Protein 2E2C (pdb70)

Organism: Spisula solidissima (NCBI:txid6584)

Sequence (156 aa):
MTTSKERHSVSKRLQQELRTLLMSGDPGITAFPDGDNLFKWVATLDGPKDTVYESLKYKLTLEFPSDYPYKPPVVKFTTPCWHPNVDQSGNICLDILKENWTASYDVRTILLSLQSLLGEPNNASPLNAQAADMWSNQTEYKKVLHEKYKTAQSDK

Radius of gyration: 17.02 Å; Cα contacts (8 Å, |Δi|>4): 237; chains: 1; bounding box: 40×56×37 Å

Nearest PDB structures (foldseek):
  2e2c-assembly1_A-2  TM=1.006E+00  e=3.724E-33  Spisula solidissima
  5l9u-assembly1_U  TM=9.955E-01  e=6.139E-23  Homo sapiens
  1i7k-assembly2_B  TM=9.944E-01  e=1.606E-22  Homo sapiens
  5a31-assembly1_Q  TM=9.955E-01  e=2.075E-22  Homo sapiens
  6cyr-assembly1_A  TM=8.979E-01  e=9.251E-18  Homo sapiens

InterPro domains:
  IPR000608 Ubiquitin-conjugating (UBC), catalytic core domain [PF00179] (34-168)
  IPR000608 Ubiquitin-conjugating (UBC), catalytic core domain [PS50127] (30-175)
  IPR016135 Ubiquitin-conjugating enzyme/RWD-like [G3DSA:3.10.110.10] (22-177)
  IPR016135 Ubiquitin-conjugating enzyme/RWD-like [SSF54495] (22-168)
  IPR023313 Ubiquitin-conjugating enzyme, active site [PS00183] (103-118)
  IPR050113 Ubiquitin-conjugating enzyme E2-like [PTHR24067] (32-165)

Structure (mmCIF, N/CA/C/O backbone):
data_2E2C
#
_entry.id   2E2C
#
_cell.length_a   46.334
_cell.length_b   46.334
_cell.length_c   150.520
_cell.angle_alpha   90.00
_cell.angle_beta   90.00
_cell.angle_gamma   120.00
#
_symmetry.space_group_name_H-M   'P 31 2 1'
#
loop_
_entity.id
_entity.type
_entity.pdbx_description
1 polymer 'UBIQUITIN CONJUGATING ENZYME'
2 water water
#
loop_
_atom_site.group_PDB
_atom_site.id
_atom_site.type_symbol
_atom_site.label_atom_id
_atom_site.label_alt_id
_atom_site.label_comp_id
_atom_site.label_asym_id
_atom_site.label_entity_id
_atom_site.label_seq_id
_atom_site.pdbx_PDB_ins_code
_atom_site.Cartn_x
_atom_site.Cartn_y
_atom_site.Cartn_z
_atom_site.occupancy
_atom_site.B_iso_or_equiv
_atom_site.auth_seq_id
_atom_site.auth_comp_id
_atom_site.auth_asym_id
_atom_site.auth_atom_id
_atom_site.pdbx_PDB_model_num
ATOM 1 N N . MET A 1 1 ? -2.909 9.145 51.711 1.00 91.49 22 MET A N 1
ATOM 2 C CA . MET A 1 1 ? -3.354 10.213 50.768 1.00 92.21 22 MET A CA 1
ATOM 3 C C . MET A 1 1 ? -4.868 10.406 50.763 1.00 92.36 22 MET A C 1
ATOM 4 O O . MET A 1 1 ? -5.550 10.090 49.784 1.00 91.29 22 MET A O 1
ATOM 9 N N . THR A 1 2 ? -5.385 10.919 51.876 1.00 93.13 23 THR A N 1
ATOM 10 C CA . THR A 1 2 ? -6.813 11.179 52.023 1.00 92.83 23 THR A CA 1
ATOM 11 C C . THR A 1 2 ? -7.037 12.658 52.342 1.00 92.85 23 THR A C 1
ATOM 12 O O . THR A 1 2 ? -6.407 13.210 53.253 1.00 91.56 23 THR A O 1
ATOM 16 N N . THR A 1 3 ? -7.901 13.294 51.550 1.00 92.11 24 THR A N 1
ATOM 17 C CA . THR A 1 3 ? -8.237 14.710 51.709 1.00 91.66 24 THR A CA 1
ATOM 18 C C . THR A 1 3 ? -6.965 15.570 51.690 1.00 91.01 24 THR A C 1
ATOM 19 O O . THR A 1 3 ? -6.028 15.274 50.941 1.00 90.04 24 THR A O 1
ATOM 23 N N . SER A 1 4 ? -6.939 16.620 52.512 1.00 90.05 25 SER A N 1
ATOM 24 C CA . SER A 1 4 ? -5.801 17.533 52.609 1.00 88.87 25 SER A CA 1
ATOM 25 C C . SER A 1 4 ? -6.074 18.658 53.609 1.00 88.34 25 SER A C 1
ATOM 26 O O . SER A 1 4 ? -5.200 19.485 53.869 1.00 88.28 25 SER A O 1
ATOM 29 N N . LYS A 1 5 ? -7.285 18.681 54.162 1.00 87.20 26 LYS A N 1
ATOM 30 C CA . LYS A 1 5 ? -7.685 19.705 55.126 1.00 86.86 26 LYS A CA 1
ATOM 31 C C . LYS A 1 5 ? -6.803 19.800 56.370 1.00 87.90 26 LYS A C 1
ATOM 32 O O . LYS A 1 5 ? -6.415 18.784 56.953 1.00 88.30 26 LYS A O 1
ATOM 38 N N . GLU A 1 6 ? -6.520 21.042 56.767 1.00 88.30 27 GLU A N 1
ATOM 39 C CA . GLU A 1 6 ? -5.694 21.366 57.930 1.00 88.14 27 GLU A CA 1
ATOM 40 C C . GLU A 1 6 ? -4.320 20.710 57.853 1.00 86.92 27 GLU A C 1
ATOM 41 O O . GLU A 1 6 ? -4.168 19.516 58.116 1.00 86.54 27 GLU A O 1
ATOM 47 N N . ARG A 1 7 ? -3.321 21.515 57.505 1.00 85.35 28 ARG A N 1
ATOM 48 C CA . ARG A 1 7 ? -1.947 21.036 57.395 1.00 83.28 28 ARG A CA 1
ATOM 49 C C . ARG A 1 7 ? -0.944 22.002 58.019 1.00 80.84 28 ARG A C 1
ATOM 50 O O . ARG A 1 7 ? -1.334 22.977 58.665 1.00 80.61 28 ARG A O 1
ATOM 58 N N . HIS A 1 8 ? 0.346 21.716 57.830 1.00 77.15 29 HIS A N 1
ATOM 59 C CA . HIS A 1 8 ? 1.407 22.559 58.370 1.00 73.54 29 HIS A CA 1
ATOM 60 C C . HIS A 1 8 ? 2.806 22.315 57.807 1.00 70.71 29 HIS A C 1
ATOM 61 O O . HIS A 1 8 ? 3.134 21.224 57.335 1.00 71.85 29 HIS A O 1
ATOM 68 N N . SER A 1 9 ? 3.613 23.368 57.899 1.00 66.38 30 SER A N 1
ATOM 69 C CA . SER A 1 9 ? 5.005 23.412 57.467 1.00 59.94 30 SER A CA 1
ATOM 70 C C . SER A 1 9 ? 5.460 24.835 57.768 1.00 55.45 30 SER A C 1
ATOM 71 O O . SER A 1 9 ? 4.681 25.777 57.603 1.00 53.94 30 SER A O 1
ATOM 74 N N . VAL A 1 10 ? 6.705 24.996 58.216 1.00 51.71 31 VAL A N 1
ATOM 75 C CA . VAL A 1 10 ? 7.231 26.322 58.544 1.00 48.09 31 VAL A CA 1
ATOM 76 C C . VAL A 1 10 ? 7.115 27.299 57.379 1.00 47.55 31 VAL A C 1
ATOM 77 O O . VAL A 1 10 ? 6.678 28.436 57.568 1.00 48.69 31 VAL A O 1
ATOM 81 N N . SER A 1 11 ? 7.477 26.851 56.179 1.00 44.88 32 SER A N 1
ATOM 82 C CA . SER A 1 11 ? 7.403 27.690 54.986 1.00 42.40 32 SER A CA 1
ATOM 83 C C . SER A 1 11 ? 5.982 28.161 54.728 1.00 39.92 32 SER A C 1
ATOM 84 O O . SER 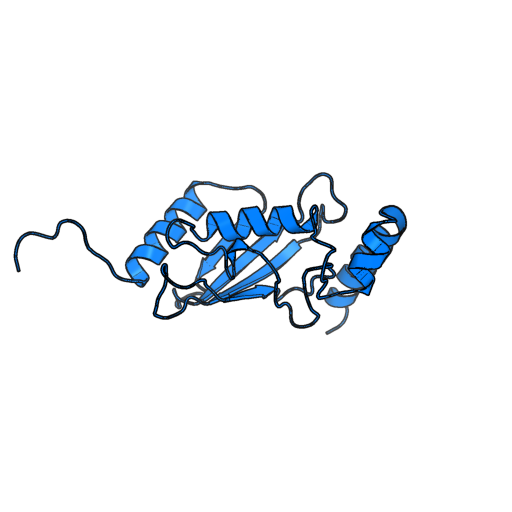A 1 11 ? 5.766 29.279 54.277 1.00 38.90 32 SER A O 1
ATOM 87 N N . LYS A 1 12 ? 5.015 27.304 55.037 1.00 40.48 33 LYS A N 1
ATOM 88 C CA . LYS A 1 12 ? 3.599 27.622 54.850 1.00 39.87 33 LYS A CA 1
ATOM 89 C C . LYS A 1 12 ? 3.139 28.701 55.844 1.00 38.69 33 LYS A C 1
ATOM 90 O O . LYS A 1 12 ? 2.437 29.642 55.468 1.00 39.12 33 LYS A O 1
ATOM 96 N N . ARG A 1 13 ? 3.530 28.552 57.108 1.00 36.30 34 ARG A N 1
ATOM 97 C CA . ARG A 1 13 ? 3.182 29.511 58.152 1.00 36.44 34 ARG A CA 1
ATOM 98 C C . ARG A 1 13 ? 3.808 30.861 57.838 1.00 36.28 34 ARG A C 1
ATOM 99 O O . ARG A 1 13 ? 3.153 31.892 57.975 1.00 34.51 34 ARG A O 1
ATOM 107 N N . LEU A 1 14 ? 5.067 30.848 57.402 1.00 36.79 35 LEU A N 1
ATOM 108 C CA . LEU A 1 14 ? 5.781 32.077 57.052 1.00 39.85 35 LEU A CA 1
ATOM 109 C C . LEU A 1 14 ? 5.114 32.844 55.909 1.00 42.43 35 LEU A C 1
ATOM 110 O O . LEU A 1 14 ? 5.076 34.076 55.923 1.00 42.43 35 LEU A O 1
ATOM 115 N N . GLN A 1 15 ? 4.584 32.111 54.930 1.00 44.99 36 GLN A N 1
ATOM 116 C CA . GLN A 1 15 ? 3.900 32.709 53.789 1.00 46.38 36 GLN A CA 1
ATOM 117 C C . GLN A 1 15 ? 2.632 33.432 54.243 1.00 45.21 36 GLN A C 1
ATOM 118 O O . GLN A 1 15 ? 2.365 34.555 53.820 1.00 44.92 36 GLN A O 1
ATOM 124 N N . GLN A 1 16 ? 1.842 32.767 55.081 1.00 45.73 37 GLN A N 1
ATOM 125 C CA . GLN A 1 16 ? 0.603 33.345 55.592 1.00 48.84 37 GLN A CA 1
ATOM 126 C C . GLN A 1 16 ? 0.872 34.579 56.446 1.00 47.36 37 GLN A C 1
ATOM 127 O O . GLN A 1 16 ? 0.071 35.514 56.459 1.00 47.37 37 GLN A O 1
ATOM 133 N N . GLU A 1 17 ? 1.989 34.559 57.172 1.00 45.16 38 GLU A N 1
ATOM 134 C CA . GLU A 1 17 ? 2.381 35.677 58.022 1.00 43.83 38 GLU A CA 1
ATOM 135 C C . GLU A 1 17 ? 2.897 36.828 57.178 1.00 43.49 38 GLU A C 1
ATOM 136 O O . GLU A 1 17 ? 2.663 37.992 57.499 1.00 42.56 38 GLU A O 1
ATOM 142 N N . LEU A 1 18 ? 3.559 36.491 56.075 1.00 44.52 39 LEU A N 1
ATOM 143 C CA . LEU A 1 18 ? 4.096 37.491 55.162 1.00 45.44 39 LEU A CA 1
ATOM 144 C C . LEU A 1 18 ? 2.973 38.162 54.384 1.00 46.68 39 LEU A C 1
ATOM 145 O O . LEU A 1 18 ? 3.135 39.280 53.904 1.00 48.51 39 LEU A O 1
ATOM 150 N N . ARG A 1 19 ? 1.849 37.462 54.237 1.00 46.39 40 ARG A N 1
ATOM 151 C CA . ARG A 1 19 ? 0.697 38.010 53.531 1.00 46.01 40 ARG A CA 1
ATOM 152 C C . ARG A 1 19 ? -0.069 38.948 54.441 1.00 42.19 40 ARG A C 1
ATOM 153 O O . ARG A 1 19 ? -0.288 40.114 54.104 1.00 41.11 40 ARG A O 1
ATOM 161 N N . THR A 1 20 ? -0.431 38.442 55.618 1.00 38.63 41 THR A N 1
ATOM 162 C CA . THR A 1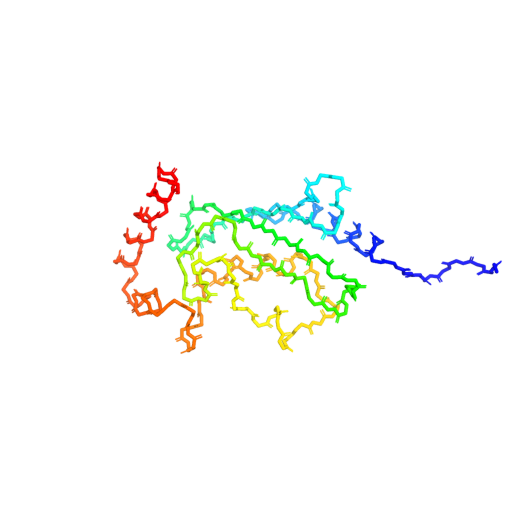 20 ? -1.155 39.226 56.615 1.00 35.65 41 THR A CA 1
ATOM 163 C C . THR A 1 20 ? -0.385 40.511 56.954 1.00 31.80 41 THR A C 1
ATOM 164 O O . THR A 1 20 ? -0.981 41.563 57.180 1.00 28.83 41 THR A O 1
ATOM 168 N N . LEU A 1 21 ? 0.941 40.426 56.942 1.00 29.64 42 LEU A N 1
ATOM 169 C CA . LEU A 1 21 ? 1.772 41.583 57.240 1.00 31.95 42 LEU A CA 1
ATOM 170 C C . LEU A 1 21 ? 1.654 42.634 56.150 1.00 36.55 42 LEU A C 1
ATOM 171 O O . LEU A 1 21 ? 1.284 43.780 56.410 1.00 38.34 42 LEU A O 1
ATOM 176 N N . LEU A 1 22 ? 1.957 42.223 54.925 1.00 40.00 43 LEU A N 1
ATOM 177 C CA . LEU A 1 22 ? 1.913 43.106 53.769 1.00 41.62 43 LEU A CA 1
ATOM 178 C C . LEU A 1 22 ? 0.519 43.655 53.511 1.00 41.32 43 LEU A C 1
ATOM 179 O O . LEU A 1 22 ? 0.376 44.804 53.106 1.00 43.14 43 LEU A O 1
ATOM 184 N N . MET A 1 23 ? -0.505 42.851 53.783 1.00 39.93 44 MET A N 1
ATOM 185 C CA . MET A 1 23 ? -1.887 43.280 53.574 1.00 43.20 44 MET A CA 1
ATOM 186 C C . MET A 1 23 ? -2.370 44.266 54.634 1.00 45.00 44 MET A C 1
ATOM 187 O O . MET A 1 23 ? -3.150 45.174 54.337 1.00 46.84 44 MET A O 1
ATOM 192 N N . SER A 1 24 ? -1.909 44.071 55.870 1.00 45.42 45 SER A N 1
ATOM 193 C CA . SER A 1 24 ? -2.286 44.926 56.990 1.00 41.98 45 SER A CA 1
ATOM 194 C C . SER A 1 24 ? -1.899 46.380 56.776 1.00 42.03 45 SER A C 1
ATOM 195 O O . SER A 1 24 ? -2.661 47.284 57.121 1.00 42.64 45 SER A O 1
ATOM 198 N N . GLY A 1 25 ? -0.711 46.599 56.221 1.00 39.79 46 GLY A N 1
ATOM 199 C CA . GLY A 1 25 ? -0.249 47.949 55.956 1.00 41.44 46 GLY A CA 1
ATOM 200 C C . GLY A 1 25 ? -0.042 48.840 57.172 1.00 41.02 46 GLY A C 1
ATOM 201 O O . GLY A 1 25 ? -0.587 49.942 57.227 1.00 42.45 46 GLY A O 1
ATOM 202 N N . ASP A 1 26 ? 0.727 48.366 58.150 1.00 36.78 47 ASP A N 1
ATOM 203 C CA . ASP A 1 26 ? 1.008 49.154 59.346 1.00 33.21 47 ASP A CA 1
ATOM 204 C C . ASP A 1 26 ? 2.048 50.202 58.977 1.00 32.57 47 ASP A C 1
ATOM 205 O O . ASP A 1 26 ? 3.092 49.880 58.409 1.00 33.21 47 ASP A O 1
ATOM 210 N N . PRO A 1 27 ? 1.773 51.481 59.281 1.00 31.24 48 PRO A N 1
ATOM 211 C CA . PRO A 1 27 ? 2.710 52.555 58.960 1.00 28.79 48 PRO A CA 1
ATOM 212 C C . PRO A 1 27 ? 4.084 52.401 59.601 1.00 28.17 48 PRO A C 1
ATOM 213 O O . PRO A 1 27 ? 4.189 52.068 60.783 1.00 29.26 48 PRO A O 1
ATOM 217 N N . GLY A 1 28 ? 5.128 52.602 58.797 1.00 24.42 49 GLY A N 1
ATOM 218 C CA . GLY A 1 28 ? 6.487 52.509 59.292 1.00 21.60 49 GLY A CA 1
ATOM 219 C C . GLY A 1 28 ? 7.019 51.117 59.547 1.00 22.93 49 GLY A C 1
ATOM 220 O O . GLY A 1 28 ? 8.012 50.958 60.261 1.00 21.51 49 GLY A O 1
ATOM 221 N N . ILE A 1 29 ? 6.357 50.111 58.980 1.00 22.59 50 ILE A N 1
ATOM 222 C CA . ILE A 1 29 ? 6.785 48.725 59.136 1.00 25.12 50 ILE A CA 1
ATOM 223 C C . ILE A 1 29 ? 6.809 48.028 57.797 1.00 26.23 50 ILE A C 1
ATOM 224 O O . ILE A 1 29 ? 5.835 48.076 57.043 1.00 27.85 50 ILE A O 1
ATOM 229 N N . THR A 1 30 ? 7.936 47.382 57.524 1.00 27.63 51 THR A N 1
ATOM 230 C CA . THR A 1 30 ? 8.161 46.643 56.288 1.00 29.10 51 THR A CA 1
ATOM 231 C C . THR A 1 30 ? 8.960 45.399 56.651 1.00 27.97 51 THR A C 1
ATOM 232 O O . THR A 1 30 ? 9.799 45.440 57.546 1.00 28.26 51 THR A O 1
ATOM 236 N N . ALA A 1 31 ? 8.693 44.294 55.964 1.00 28.35 52 ALA A N 1
ATOM 237 C CA . ALA A 1 31 ? 9.412 43.042 56.207 1.00 28.55 52 ALA A CA 1
ATOM 238 C C . ALA A 1 31 ? 9.249 42.103 55.020 1.00 29.36 52 ALA A C 1
ATOM 239 O O . ALA A 1 31 ? 8.142 41.924 54.518 1.00 32.51 52 ALA A O 1
ATOM 241 N N . PHE A 1 32 ? 10.363 41.543 54.559 1.00 28.88 53 PHE A N 1
ATOM 242 C CA . PHE A 1 32 ? 10.382 40.613 53.432 1.00 29.60 53 PHE A CA 1
ATOM 243 C C . PHE A 1 32 ? 11.558 39.669 53.588 1.00 32.29 53 PHE A C 1
ATOM 244 O O . PHE A 1 32 ? 12.568 40.028 54.190 1.00 29.67 53 PHE A O 1
ATOM 252 N N . PRO A 1 33 ? 11.438 38.431 53.077 1.00 36.92 54 PRO A N 1
ATOM 253 C CA . PRO A 1 33 ? 12.540 37.470 53.175 1.00 41.08 54 PRO A CA 1
ATOM 254 C C . PRO A 1 33 ? 13.817 38.126 52.644 1.00 44.71 54 PRO A C 1
ATOM 255 O O . PRO A 1 33 ? 13.747 38.999 51.781 1.00 45.09 54 PRO A O 1
ATOM 259 N N . ASP A 1 34 ? 14.973 37.721 53.165 1.00 50.81 55 ASP A N 1
ATOM 260 C CA . ASP A 1 34 ? 16.259 38.292 52.756 1.00 56.85 55 ASP A CA 1
ATOM 261 C C . ASP A 1 34 ? 16.401 38.330 51.243 1.00 60.68 55 ASP A C 1
ATOM 262 O O . ASP A 1 34 ? 17.260 39.029 50.712 1.00 63.94 55 ASP A O 1
ATOM 267 N N . GLY A 1 35 ? 15.554 37.567 50.557 1.00 61.90 56 GLY A N 1
ATOM 268 C CA . GLY A 1 35 ? 15.564 37.514 49.111 1.00 59.06 56 GLY A CA 1
ATOM 269 C C . GLY A 1 35 ? 14.904 36.223 48.700 1.00 56.83 56 GLY A C 1
ATOM 270 O O . GLY A 1 35 ? 13.687 36.161 48.501 1.00 55.39 56 GLY A O 1
ATOM 271 N N . ASP A 1 36 ? 15.728 35.184 48.602 1.00 54.20 57 ASP A N 1
ATOM 272 C CA . ASP A 1 36 ? 15.292 33.846 48.227 1.00 52.35 57 ASP A CA 1
ATOM 273 C C . ASP A 1 36 ? 15.149 32.963 49.470 1.00 49.66 57 ASP A C 1
ATOM 274 O O . ASP A 1 36 ? 14.639 31.839 49.397 1.00 49.13 57 ASP A O 1
ATOM 279 N N . ASN A 1 37 ? 15.643 33.477 50.597 1.00 46.16 58 ASN A N 1
ATOM 280 C CA . ASN A 1 37 ? 15.593 32.792 51.886 1.00 41.19 58 ASN A CA 1
ATOM 281 C C . ASN A 1 37 ? 14.346 33.248 52.629 1.00 39.25 58 ASN A C 1
ATOM 282 O O . ASN A 1 37 ? 14.211 34.425 52.964 1.00 39.00 58 ASN A O 1
ATOM 287 N N . LEU A 1 38 ? 13.425 32.318 52.849 1.00 36.65 59 LEU A N 1
ATOM 288 C CA . LEU A 1 38 ? 12.187 32.606 53.566 1.00 37.30 59 LEU A CA 1
ATOM 289 C C . LEU A 1 38 ? 12.379 32.506 55.087 1.00 34.16 59 LEU A C 1
ATOM 290 O O . LEU A 1 38 ? 11.555 33.002 55.860 1.00 36.74 59 LEU A O 1
ATOM 295 N N . PHE A 1 39 ? 13.472 31.876 55.506 1.00 30.90 60 PHE A N 1
ATOM 296 C CA . PHE A 1 39 ? 13.770 31.703 56.921 1.00 31.71 60 PHE A CA 1
ATOM 297 C C . PHE A 1 39 ? 14.600 32.818 57.519 1.00 30.45 60 PHE A C 1
ATOM 298 O O . PHE A 1 39 ? 15.026 32.728 58.669 1.00 30.01 60 PHE A O 1
ATOM 306 N N . LYS A 1 40 ? 14.813 33.875 56.748 1.00 28.83 61 LYS A N 1
ATOM 307 C CA . LYS A 1 40 ? 15.603 35.005 57.206 1.00 27.67 61 LYS A CA 1
ATOM 308 C C . LYS A 1 40 ? 14.998 36.237 56.559 1.00 26.67 61 LYS A C 1
ATOM 309 O O . LYS A 1 40 ? 15.052 36.383 55.350 1.00 27.72 61 LYS A O 1
ATOM 315 N N . TRP A 1 41 ? 14.353 37.083 57.352 1.00 24.86 62 TRP A N 1
ATOM 316 C CA . TRP A 1 41 ? 13.761 38.296 56.815 1.00 24.27 62 TRP A CA 1
ATOM 317 C C . TRP A 1 41 ? 14.559 39.518 57.247 1.00 23.50 62 TRP A C 1
ATOM 318 O O . TRP A 1 41 ? 15.318 39.472 58.208 1.00 20.99 62 TRP A O 1
ATOM 329 N N . VAL A 1 42 ? 14.411 40.593 56.488 1.00 21.32 63 VAL A N 1
ATOM 330 C CA . VAL A 1 42 ? 15.048 41.860 56.791 1.00 21.13 63 VAL A CA 1
ATOM 331 C C . VAL A 1 42 ? 13.850 42.782 56.924 1.00 20.93 63 VAL A C 1
ATOM 332 O O . VAL A 1 42 ? 12.986 42.834 56.049 1.00 23.41 63 VAL A O 1
ATOM 336 N N . ALA A 1 43 ? 13.771 43.461 58.054 1.00 19.16 64 ALA A N 1
ATOM 337 C CA . ALA A 1 43 ? 12.663 44.349 58.326 1.00 17.89 64 ALA A CA 1
ATOM 338 C C . ALA A 1 43 ? 13.096 45.784 58.489 1.00 18.69 64 ALA A C 1
ATOM 339 O O . ALA A 1 43 ? 14.265 46.077 58.743 1.00 19.98 64 ALA A O 1
ATOM 341 N N . THR A 1 44 ? 12.134 46.679 58.345 1.00 18.50 65 THR A N 1
ATOM 342 C CA . THR A 1 44 ? 12.376 48.096 58.520 1.00 23.90 65 THR A CA 1
ATOM 343 C C . THR A 1 44 ? 11.300 48.632 59.458 1.00 22.09 65 THR A C 1
ATOM 344 O O . THR A 1 44 ? 10.115 48.317 59.298 1.00 19.76 65 THR A O 1
ATOM 348 N N . LEU A 1 45 ? 11.738 49.403 60.455 1.00 21.03 66 LEU A N 1
ATOM 349 C CA . LEU A 1 45 ? 10.846 50.008 61.443 1.00 21.42 66 LEU A CA 1
ATOM 350 C C . LEU A 1 45 ? 11.154 51.486 61.640 1.00 18.54 66 LEU A C 1
ATOM 351 O O . LEU A 1 45 ? 12.290 51.859 61.922 1.00 17.37 66 LEU A O 1
ATOM 356 N N . ASP A 1 46 ? 10.138 52.322 61.469 1.00 18.57 67 ASP A N 1
ATOM 357 C CA . ASP A 1 46 ? 10.278 53.754 61.690 1.00 20.64 67 ASP A CA 1
ATOM 358 C C . ASP A 1 46 ? 10.018 53.978 63.178 1.00 20.50 67 ASP A C 1
ATOM 359 O O . ASP A 1 46 ? 9.156 53.325 63.750 1.00 18.04 67 ASP A O 1
ATOM 364 N N . GLY A 1 47 ? 10.772 54.882 63.802 1.00 19.97 68 GLY A N 1
ATOM 365 C CA . GLY A 1 47 ? 10.559 55.166 65.208 1.00 19.58 68 GLY A CA 1
ATOM 366 C C . GLY A 1 47 ? 9.122 55.606 65.411 1.00 19.91 68 GLY A C 1
ATOM 367 O O . GLY A 1 47 ? 8.550 56.259 64.542 1.00 21.76 68 GLY A O 1
ATOM 368 N N . PRO A 1 48 ? 8.484 55.216 66.530 1.00 19.87 69 PRO A N 1
ATOM 369 C CA . PRO A 1 48 ? 7.100 55.596 66.810 1.00 20.11 69 PRO A CA 1
ATOM 370 C C . PRO A 1 48 ? 6.884 57.094 66.824 1.00 20.31 69 PRO A C 1
ATOM 371 O O . PRO A 1 48 ? 7.787 57.858 67.166 1.00 19.06 69 PRO A O 1
ATOM 375 N N . LYS A 1 49 ? 5.693 57.516 66.425 1.00 22.45 70 LYS A N 1
ATOM 376 C CA . LYS A 1 49 ? 5.352 58.928 66.425 1.00 25.12 70 LYS A CA 1
ATOM 377 C C . LYS A 1 49 ? 5.092 59.424 67.843 1.00 22.85 70 LYS A C 1
ATOM 378 O O . LYS A 1 49 ? 4.634 58.666 68.712 1.00 19.31 70 LYS A O 1
ATOM 384 N N . ASP A 1 50 ? 5.391 60.700 68.059 1.00 19.85 71 ASP A N 1
ATOM 385 C CA . ASP A 1 50 ? 5.224 61.347 69.353 1.00 19.69 71 ASP A CA 1
ATOM 386 C C . ASP A 1 50 ? 6.214 60.820 70.404 1.00 18.51 71 ASP A C 1
ATOM 387 O O . ASP A 1 50 ? 5.881 60.724 71.580 1.00 20.86 71 ASP A O 1
ATOM 392 N N . THR A 1 51 ? 7.406 60.446 69.955 1.00 16.22 72 THR A N 1
ATOM 393 C CA . THR A 1 51 ? 8.476 59.975 70.835 1.00 18.25 72 THR A CA 1
ATOM 394 C C . THR A 1 51 ? 9.764 60.559 70.268 1.00 17.69 72 THR A C 1
ATOM 395 O O . THR A 1 51 ? 9.762 61.143 69.185 1.00 14.52 72 THR A O 1
ATOM 399 N N . VAL A 1 52 ? 10.857 60.398 71.003 1.00 16.70 73 VAL A N 1
ATOM 400 C CA . VAL A 1 52 ? 12.156 60.905 70.593 1.00 17.94 73 VAL A CA 1
ATOM 401 C C . VAL A 1 52 ? 12.721 60.111 69.410 1.00 19.70 73 VAL A C 1
ATOM 402 O O . VAL A 1 52 ? 13.709 60.521 68.798 1.00 20.08 73 VAL A O 1
ATOM 406 N N . TYR A 1 53 ? 12.107 58.968 69.106 1.00 20.58 74 TYR A N 1
ATOM 407 C CA . TYR A 1 53 ? 12.544 58.121 67.996 1.00 17.55 74 TYR A CA 1
ATOM 408 C C . TYR A 1 53 ? 11.854 58.477 66.680 1.00 17.89 74 TYR A C 1
ATOM 409 O O . TYR A 1 53 ? 12.100 57.853 65.657 1.00 17.94 74 TYR A O 1
ATOM 418 N N . GLU A 1 54 ? 10.969 59.462 66.713 1.00 19.24 75 GLU A N 1
ATOM 419 C CA . GLU A 1 54 ? 10.268 59.878 65.510 1.00 20.39 75 GLU A CA 1
ATOM 420 C C . GLU A 1 54 ? 11.279 60.399 64.499 1.00 21.69 75 GLU A C 1
ATOM 421 O O . GLU A 1 54 ? 12.221 61.103 64.868 1.00 22.11 75 GLU A O 1
ATOM 427 N N . SER A 1 55 ? 11.089 59.993 63.242 1.00 22.23 76 SER A N 1
ATOM 428 C CA . SER A 1 55 ? 11.941 60.341 62.090 1.00 23.18 76 SER A CA 1
ATOM 429 C C . SER A 1 55 ? 13.162 59.428 61.942 1.00 22.58 76 SER A C 1
ATOM 430 O O . SER A 1 55 ? 13.874 59.497 60.944 1.00 24.87 76 SER A O 1
ATOM 433 N N . LEU A 1 56 ? 13.385 58.558 62.918 1.00 20.66 77 LEU A N 1
ATOM 434 C CA . LEU A 1 56 ? 14.515 57.642 62.872 1.00 20.11 77 LEU A CA 1
ATOM 435 C C . LEU A 1 56 ? 14.079 56.323 62.226 1.00 20.89 77 LEU A C 1
ATOM 436 O O . LEU A 1 56 ? 12.956 55.870 62.430 1.00 23.25 77 LEU A O 1
ATOM 441 N N . LYS A 1 57 ? 14.971 55.698 61.462 1.00 21.67 78 LYS A N 1
ATOM 442 C CA . LYS A 1 57 ? 14.648 54.443 60.785 1.00 22.68 78 LYS A CA 1
ATOM 443 C C . LYS A 1 57 ? 15.661 53.360 61.166 1.00 19.75 78 LYS A C 1
ATOM 444 O O . LYS A 1 57 ? 16.874 53.597 61.193 1.00 18.28 78 LYS A O 1
ATOM 450 N N . TYR A 1 58 ? 15.142 52.164 61.439 1.00 19.48 79 TYR A N 1
ATOM 451 C CA . TYR A 1 58 ? 15.952 51.027 61.860 1.00 20.57 79 TYR A CA 1
ATOM 452 C C . TYR A 1 58 ? 15.754 49.783 61.021 1.00 22.68 79 TYR A C 1
ATOM 453 O O . TYR A 1 58 ? 14.632 49.425 60.678 1.00 23.39 79 TYR A O 1
ATOM 462 N N . LYS A 1 59 ? 16.858 49.122 60.700 1.00 23.36 80 LYS A N 1
ATOM 463 C CA . LYS A 1 59 ? 16.821 47.885 59.934 1.00 21.89 80 LYS A CA 1
ATOM 464 C C . LYS A 1 59 ? 17.064 46.739 60.904 1.00 20.09 80 LYS A C 1
ATOM 465 O O . LYS A 1 59 ? 17.848 46.872 61.853 1.00 15.90 80 LYS A O 1
ATOM 471 N N . LEU A 1 60 ? 16.359 45.633 60.691 1.00 17.80 81 LEU A N 1
ATOM 472 C CA . LEU A 1 60 ? 16.508 44.467 61.550 1.00 19.33 81 LEU A CA 1
ATOM 473 C C . LEU A 1 60 ? 16.513 43.209 60.715 1.00 19.62 81 LEU A C 1
ATOM 474 O O . LEU A 1 60 ? 16.258 43.246 59.515 1.00 22.33 81 LEU A O 1
ATOM 479 N N . THR A 1 61 ? 16.799 42.092 61.373 1.00 19.36 82 THR A N 1
ATOM 480 C CA . THR A 1 61 ? 16.781 40.786 60.739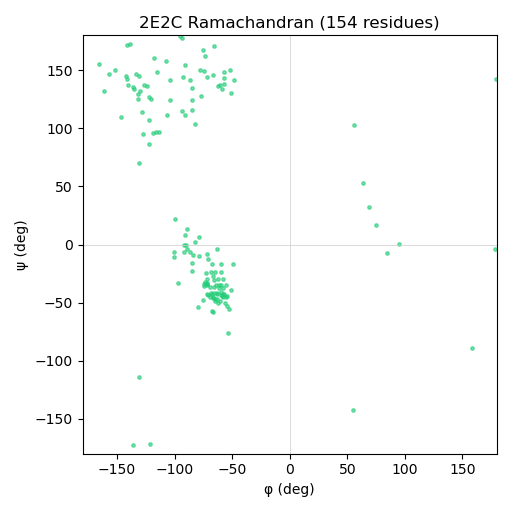 1.00 19.84 82 THR A CA 1
ATOM 481 C C . THR A 1 61 ? 15.958 39.885 61.672 1.00 23.15 82 THR A C 1
ATOM 482 O O . THR A 1 61 ? 15.913 40.105 62.890 1.00 19.34 82 THR A O 1
ATOM 486 N N . LEU A 1 62 ? 15.206 38.965 61.066 1.00 23.63 83 LEU A N 1
ATOM 487 C CA . LEU A 1 62 ? 14.393 37.997 61.801 1.00 24.51 83 LEU A CA 1
ATOM 488 C C . LEU A 1 62 ? 14.750 36.632 61.236 1.00 23.97 83 LEU A C 1
ATOM 489 O O . LEU A 1 62 ? 14.519 36.356 60.061 1.00 21.53 83 LEU A O 1
ATOM 494 N N . GLU A 1 63 ? 15.368 35.809 62.073 1.00 27.38 84 GLU A N 1
ATOM 495 C CA . GLU A 1 63 ? 15.803 34.467 61.694 1.00 25.94 84 GLU A CA 1
ATOM 496 C C . GLU A 1 63 ? 14.899 33.418 62.332 1.00 25.26 84 GLU A C 1
ATOM 497 O O . GLU A 1 63 ? 14.895 33.238 63.549 1.00 21.46 84 GLU A O 1
ATOM 503 N N . PHE A 1 64 ? 14.128 32.746 61.483 1.00 24.87 85 PHE A N 1
ATOM 504 C CA . PHE A 1 64 ? 13.169 31.742 61.919 1.00 25.67 85 PHE A CA 1
ATOM 505 C C . PHE A 1 64 ? 13.742 30.356 62.111 1.00 29.04 85 PHE A C 1
ATOM 506 O O . PHE A 1 64 ? 14.190 29.725 61.157 1.00 30.46 85 PHE A O 1
ATOM 514 N N . PRO A 1 65 ? 13.718 29.854 63.361 1.00 33.27 86 PRO A N 1
ATOM 515 C CA . PRO A 1 65 ? 14.227 28.530 63.731 1.00 36.05 86 PRO A CA 1
ATOM 516 C C . PRO A 1 65 ? 13.426 27.398 63.094 1.00 38.34 86 PRO A C 1
ATOM 517 O O . PRO A 1 65 ? 12.372 27.625 62.496 1.00 34.99 86 PRO A O 1
ATOM 521 N N . SER A 1 66 ? 13.925 26.175 63.224 1.00 44.08 87 SER A N 1
ATOM 522 C CA . SER A 1 66 ? 13.242 25.019 62.655 1.00 47.92 87 SER A CA 1
ATOM 523 C C . SER A 1 66 ? 11.957 24.643 63.394 1.00 48.93 87 SER A C 1
ATOM 524 O O . SER A 1 66 ? 11.185 23.818 62.911 1.00 50.03 87 SER A O 1
ATOM 527 N N . ASP A 1 67 ? 11.711 25.279 64.537 1.00 50.75 88 ASP A N 1
ATOM 528 C CA . ASP A 1 67 ? 10.530 24.993 65.344 1.00 49.85 88 ASP A CA 1
ATOM 529 C C . ASP A 1 67 ? 9.397 26.002 65.186 1.00 48.44 88 ASP A C 1
ATOM 530 O O . ASP A 1 67 ? 8.319 25.785 65.729 1.00 50.26 88 ASP A O 1
ATOM 535 N N . TYR A 1 68 ? 9.634 27.089 64.450 1.00 45.19 89 TYR A N 1
ATOM 536 C CA . TYR A 1 68 ? 8.612 28.127 64.255 1.00 43.51 89 TYR A CA 1
ATOM 537 C C . TYR A 1 68 ? 7.256 27.524 63.855 1.00 45.45 89 TYR A C 1
ATOM 538 O O . TYR A 1 68 ? 7.194 26.614 63.022 1.00 47.58 89 TYR A O 1
ATOM 547 N N . PRO A 1 69 ? 6.144 28.087 64.375 1.00 46.65 90 PRO A N 1
ATOM 548 C CA . PRO A 1 69 ? 6.007 29.217 65.298 1.00 44.77 90 PRO A CA 1
ATOM 549 C C . PRO A 1 69 ? 6.029 28.854 66.769 1.00 44.06 90 PRO A C 1
ATOM 550 O O . PRO A 1 69 ? 5.699 29.672 67.622 1.00 46.23 90 PRO A O 1
ATOM 554 N N . TYR A 1 70 ? 6.430 27.631 67.077 1.00 42.58 91 TYR A N 1
ATOM 555 C CA . TYR A 1 70 ? 6.455 27.186 68.461 1.00 40.14 91 TYR A CA 1
ATOM 556 C C . TYR A 1 70 ? 7.708 27.622 69.216 1.00 40.22 91 TYR A C 1
ATOM 557 O O . TYR A 1 70 ? 7.881 27.337 70.401 1.00 42.08 91 TYR A O 1
ATOM 566 N N . LYS A 1 71 ? 8.552 28.365 68.514 1.00 39.31 92 LYS A N 1
ATOM 567 C CA . LYS A 1 71 ? 9.794 28.904 69.045 1.00 37.21 92 LYS A CA 1
ATOM 568 C C . LYS A 1 71 ? 9.861 30.298 68.424 1.00 32.27 92 LYS A C 1
ATOM 569 O O . LYS A 1 71 ? 9.451 30.483 67.284 1.00 30.00 92 LYS A O 1
ATOM 575 N N . PRO A 1 72 ? 10.339 31.309 69.172 1.00 29.18 93 PRO A N 1
ATOM 576 C CA . PRO A 1 72 ? 10.406 32.655 68.601 1.00 27.07 93 PRO A CA 1
ATOM 577 C C . PRO A 1 72 ? 11.570 32.890 67.642 1.00 25.57 93 PRO A C 1
ATOM 578 O O . PRO A 1 72 ? 12.617 32.219 67.720 1.00 26.21 93 PRO A O 1
ATOM 582 N N . PRO A 1 73 ? 11.378 33.779 66.658 1.00 26.22 94 PRO A N 1
ATOM 583 C CA . PRO A 1 73 ? 12.482 34.036 65.735 1.00 25.36 94 PRO A CA 1
ATOM 584 C C . PRO A 1 73 ? 13.536 34.874 66.461 1.00 23.92 94 PRO A C 1
ATOM 585 O O . PRO A 1 73 ? 13.265 35.405 67.541 1.00 22.42 94 PRO A O 1
ATOM 589 N N . VAL A 1 74 ? 14.752 34.910 65.934 1.00 22.30 95 VAL A N 1
ATOM 590 C CA . VAL A 1 74 ? 15.809 35.723 66.536 1.00 20.26 95 VAL A CA 1
ATOM 591 C C . VAL A 1 74 ? 15.743 37.084 65.856 1.00 20.94 95 VAL A C 1
ATOM 592 O O . VAL A 1 74 ? 15.991 37.196 64.652 1.00 21.95 95 VAL A O 1
ATOM 596 N N . VAL A 1 75 ? 15.334 38.099 66.610 1.00 20.17 96 VAL A N 1
ATOM 597 C CA . VAL A 1 75 ? 15.220 39.449 66.084 1.00 19.99 96 VAL A CA 1
ATOM 598 C C . VAL A 1 75 ? 16.386 40.300 66.584 1.00 21.48 96 VAL A C 1
ATOM 599 O O . VAL A 1 75 ? 16.638 40.398 67.786 1.00 19.50 96 VAL A O 1
ATOM 603 N N . LYS A 1 76 ? 17.113 40.879 65.636 1.00 19.99 97 LYS A N 1
ATOM 604 C CA . LYS A 1 76 ? 18.268 41.705 65.929 1.00 18.62 97 LYS A CA 1
ATOM 605 C C . LYS A 1 76 ? 18.238 42.986 65.129 1.00 18.20 97 LYS A C 1
ATOM 606 O O . LYS A 1 76 ? 17.793 43.003 63.984 1.00 17.21 97 LYS A O 1
ATOM 612 N N . PHE A 1 77 ? 18.746 44.058 65.716 1.00 18.31 98 PHE A N 1
ATOM 613 C CA . PHE A 1 77 ? 18.819 45.319 65.003 1.00 17.55 98 PHE A CA 1
ATOM 614 C C . PHE A 1 77 ? 20.112 45.292 64.184 1.00 17.79 98 PHE A C 1
ATOM 615 O O . PHE A 1 77 ? 21.130 44.810 64.675 1.00 15.34 98 PHE A O 1
ATOM 623 N N . THR A 1 78 ? 20.051 45.693 62.916 1.00 17.21 99 THR A N 1
ATOM 624 C CA . THR A 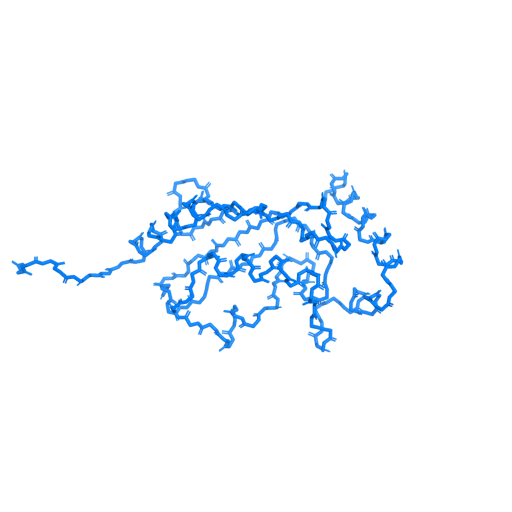1 78 ? 21.268 45.749 62.103 1.00 19.95 99 THR A CA 1
ATOM 625 C C . THR A 1 78 ? 21.716 47.201 62.181 1.00 19.02 99 THR A C 1
ATOM 626 O O . THR A 1 78 ? 22.910 47.498 62.175 1.00 21.35 99 THR A O 1
ATOM 630 N N . THR A 1 79 ? 20.732 48.096 62.280 1.00 19.05 100 THR A N 1
ATOM 631 C CA . THR A 1 79 ? 20.973 49.524 62.451 1.00 19.68 100 THR A CA 1
ATOM 632 C C . THR A 1 79 ? 21.152 49.673 63.959 1.00 23.05 100 THR A C 1
ATOM 633 O O . THR A 1 79 ? 20.287 49.260 64.737 1.00 22.75 100 THR A O 1
ATOM 637 N N . PRO A 1 80 ? 22.289 50.241 64.397 1.00 24.01 101 PRO A N 1
ATOM 638 C CA . PRO A 1 80 ? 22.549 50.425 65.827 1.00 24.17 101 PRO A CA 1
ATOM 639 C C . PRO A 1 80 ? 21.370 51.123 66.503 1.00 22.47 101 PRO A C 1
ATOM 640 O O . PRO A 1 80 ? 20.842 52.109 65.978 1.00 20.39 101 PRO A O 1
ATOM 644 N N . CYS A 1 81 ? 20.913 50.558 67.615 1.00 20.31 102 CYS A N 1
ATOM 645 C CA . CYS A 1 81 ? 19.779 51.116 68.340 1.00 20.74 102 CYS A CA 1
ATOM 646 C C . CYS A 1 81 ? 20.137 51.446 69.784 1.00 21.28 102 CYS A C 1
ATOM 647 O O . CYS A 1 81 ? 20.355 50.539 70.597 1.00 20.76 102 CYS A O 1
ATOM 650 N N . TRP A 1 82 ? 20.258 52.742 70.079 1.00 19.19 103 TRP A N 1
ATOM 651 C CA . TRP A 1 82 ? 20.575 53.195 71.429 1.00 18.06 103 TRP A CA 1
ATOM 652 C C . TRP A 1 82 ? 19.232 53.175 72.141 1.00 14.38 103 TRP A C 1
ATOM 653 O O . TRP A 1 82 ? 18.361 54.000 71.881 1.00 15.74 103 TRP A O 1
ATOM 664 N N . HIS A 1 83 ? 19.042 52.162 72.973 1.00 13.99 104 HIS A N 1
ATOM 665 C CA . HIS A 1 83 ? 17.803 51.973 73.704 1.00 13.85 104 HIS A CA 1
ATOM 666 C C . HIS A 1 83 ? 18.104 51.132 74.928 1.00 12.87 104 HIS A C 1
ATOM 667 O O . HIS A 1 83 ? 18.946 50.246 74.870 1.00 15.85 104 HIS A O 1
ATOM 674 N N . PRO A 1 84 ? 17.392 51.379 76.037 1.00 11.70 105 PRO A N 1
ATOM 675 C CA . PRO A 1 84 ? 17.528 50.667 77.321 1.00 12.54 105 PRO A CA 1
ATOM 676 C C . PRO A 1 84 ? 17.477 49.139 77.201 1.00 13.35 105 PRO A C 1
ATOM 677 O O . PRO A 1 84 ? 18.250 48.437 77.849 1.00 13.59 105 PRO A O 1
ATOM 681 N N . ASN A 1 85 ? 16.593 48.652 76.331 1.00 16.22 106 ASN A N 1
ATOM 682 C CA . ASN A 1 85 ? 16.384 47.221 76.118 1.00 16.98 106 ASN A CA 1
ATOM 683 C C . ASN A 1 85 ? 17.082 46.646 74.886 1.00 16.87 106 ASN A C 1
ATOM 684 O O . ASN A 1 85 ? 16.680 45.600 74.376 1.00 15.15 106 ASN A O 1
ATOM 689 N N . VAL A 1 86 ? 18.124 47.336 74.430 1.00 17.88 107 VAL A N 1
ATOM 690 C CA . VAL A 1 86 ? 18.890 46.891 73.263 1.00 19.51 107 VAL A CA 1
ATOM 691 C C . VAL A 1 86 ? 20.395 47.020 73.514 1.00 18.82 107 VAL A C 1
ATOM 692 O O . VAL A 1 86 ? 20.847 48.028 74.057 1.00 15.87 107 VAL A O 1
ATOM 696 N N . ASP A 1 87 ? 21.168 45.996 73.148 1.00 18.51 108 ASP A N 1
ATOM 697 C CA . ASP A 1 87 ? 22.612 46.062 73.349 1.00 18.89 108 ASP A CA 1
ATOM 698 C C . ASP A 1 87 ? 23.388 46.569 72.129 1.00 20.35 108 ASP A C 1
ATOM 699 O O . ASP A 1 87 ? 22.786 46.868 71.095 1.00 16.94 108 ASP A O 1
ATOM 704 N N . GLN A 1 88 ? 24.709 46.698 72.252 1.00 23.85 109 GLN A N 1
ATOM 705 C CA . GLN A 1 88 ? 25.534 47.191 71.147 1.00 27.47 109 GLN A CA 1
ATOM 706 C C . GLN A 1 88 ? 25.553 46.270 69.924 1.00 27.53 109 GLN A C 1
ATOM 707 O O . GLN A 1 88 ? 25.852 46.707 68.817 1.00 29.00 109 GLN A O 1
ATOM 713 N N . SER A 1 89 ? 25.279 44.988 70.140 1.00 27.43 110 SER A N 1
ATOM 714 C CA . SER A 1 89 ? 25.252 44.001 69.067 1.00 27.22 110 SER A CA 1
ATOM 715 C C . SER A 1 89 ? 23.897 43.989 68.369 1.00 26.80 110 SER A C 1
ATOM 716 O O . SER A 1 89 ? 23.729 43.336 67.343 1.00 29.08 110 SER A O 1
ATOM 719 N N . GLY A 1 90 ? 22.929 44.700 68.940 1.00 24.59 111 GLY A N 1
ATOM 720 C CA . GLY A 1 90 ? 21.605 44.743 68.357 1.00 21.92 111 GLY A CA 1
ATOM 721 C C . GLY A 1 90 ? 20.636 43.733 68.942 1.00 20.69 111 GLY A C 1
ATOM 722 O O . GLY A 1 90 ? 19.504 43.649 68.480 1.00 18.16 111 GLY A O 1
ATOM 723 N N . ASN A 1 91 ? 21.075 42.933 69.912 1.00 20.50 112 ASN A N 1
ATOM 724 C CA . ASN A 1 91 ? 20.177 41.964 70.539 1.00 21.70 112 ASN A CA 1
ATOM 725 C C . ASN A 1 91 ? 19.095 42.713 71.325 1.00 20.70 112 ASN A C 1
ATOM 726 O O . ASN A 1 91 ? 19.345 43.764 71.911 1.00 16.13 112 ASN A O 1
ATOM 731 N N . ILE A 1 92 ? 17.896 42.149 71.350 1.00 20.01 113 ILE A N 1
ATOM 732 C CA . ILE A 1 92 ? 16.779 42.779 72.030 1.00 22.70 113 ILE A CA 1
ATOM 733 C C . ILE A 1 92 ? 16.226 42.013 73.228 1.00 24.83 113 ILE A C 1
ATOM 734 O O . ILE A 1 92 ? 16.274 40.777 73.288 1.00 28.69 113 ILE A O 1
ATOM 739 N N . CYS A 1 93 ? 15.737 42.782 74.194 1.00 25.20 114 CYS A N 1
ATOM 740 C CA . CYS A 1 93 ? 15.102 42.267 75.402 1.00 25.06 114 CYS A CA 1
ATOM 741 C C . CYS A 1 93 ? 13.639 42.692 75.292 1.00 23.90 114 CYS A C 1
ATOM 742 O O . CYS A 1 93 ? 13.278 43.841 75.548 1.00 22.73 114 CYS A O 1
ATOM 745 N N . LEU A 1 94 ? 12.821 41.766 74.818 1.00 23.37 115 LEU A N 1
ATOM 746 C CA . LEU A 1 94 ? 11.406 42.008 74.633 1.00 24.84 115 LEU A CA 1
ATOM 747 C C . LEU A 1 94 ? 10.724 40.774 75.184 1.00 25.43 115 LEU A C 1
ATOM 748 O O . LEU A 1 94 ? 11.164 39.662 74.913 1.00 24.82 115 LEU A O 1
ATOM 753 N N . ASP A 1 95 ? 9.688 40.973 75.992 1.00 26.02 116 ASP A N 1
ATOM 754 C CA . ASP A 1 95 ? 8.964 39.864 76.610 1.00 26.99 116 ASP A CA 1
ATOM 755 C C . ASP A 1 95 ? 8.442 38.811 75.634 1.00 25.44 116 ASP A C 1
ATOM 756 O O . ASP A 1 95 ? 8.722 37.617 75.793 1.00 25.25 116 ASP A O 1
ATOM 761 N N . ILE A 1 96 ? 7.700 39.250 74.619 1.00 23.02 117 ILE A N 1
ATOM 762 C CA . ILE A 1 96 ? 7.150 38.327 73.630 1.00 24.33 117 ILE A CA 1
ATOM 763 C C . ILE A 1 96 ? 8.202 37.522 72.871 1.00 24.15 117 ILE A C 1
ATOM 764 O O . ILE A 1 96 ? 7.872 36.526 72.238 1.00 25.38 117 ILE A O 1
ATOM 769 N N . LEU A 1 97 ? 9.455 37.965 72.913 1.00 23.74 118 LEU A N 1
ATOM 770 C CA . LEU A 1 97 ? 10.549 37.271 72.236 1.00 26.31 118 LEU A CA 1
ATOM 771 C C . LEU A 1 97 ? 11.214 36.220 73.118 1.00 27.88 118 LEU A C 1
ATOM 772 O O . LEU A 1 97 ? 12.096 35.493 72.665 1.00 28.67 118 LEU A O 1
ATOM 777 N N . LYS A 1 98 ? 10.790 36.128 74.373 1.00 31.71 119 LYS A N 1
ATOM 778 C CA . LYS A 1 98 ? 11.365 35.143 75.278 1.00 36.20 119 LYS A CA 1
ATOM 779 C C . LYS A 1 98 ? 10.312 34.325 76.035 1.00 36.57 119 LYS A C 1
ATOM 780 O O . LYS A 1 98 ? 9.557 33.571 75.421 1.00 38.04 119 LYS A O 1
ATOM 786 N N . GLU A 1 99 ? 10.248 34.484 77.354 1.00 36.69 120 GLU A N 1
ATOM 787 C CA . GLU A 1 99 ? 9.294 33.728 78.164 1.00 36.75 120 GLU A CA 1
ATOM 788 C C . GLU A 1 99 ? 7.817 33.927 77.818 1.00 31.62 120 GLU A C 1
ATOM 789 O O . GLU A 1 99 ? 6.996 33.048 78.085 1.00 33.65 120 GLU A O 1
ATOM 795 N N . ASN A 1 100 ? 7.484 35.054 77.195 1.00 26.51 121 ASN A N 1
ATOM 796 C CA . ASN A 1 100 ? 6.097 35.341 76.828 1.00 23.86 121 ASN A CA 1
ATOM 797 C C . ASN A 1 100 ? 5.683 34.888 75.433 1.00 23.16 121 ASN A C 1
ATOM 798 O O . ASN A 1 100 ? 4.523 35.056 75.046 1.00 20.76 121 ASN A O 1
ATOM 803 N N . TRP A 1 101 ? 6.609 34.292 74.687 1.00 23.61 122 TRP A N 1
ATOM 804 C CA . TRP A 1 101 ? 6.303 33.826 73.337 1.00 23.38 122 TRP A CA 1
ATOM 805 C C . TRP A 1 101 ? 5.184 32.776 73.284 1.00 24.10 122 TRP A C 1
ATOM 806 O O . TRP A 1 101 ? 5.086 31.885 74.131 1.00 25.20 122 TRP A O 1
ATOM 817 N N . THR A 1 102 ? 4.299 32.947 72.314 1.00 26.53 123 THR A N 1
ATOM 818 C CA . THR A 1 102 ? 3.202 32.032 72.065 1.00 29.09 123 THR A CA 1
ATOM 819 C C . THR A 1 102 ? 3.103 31.924 70.554 1.00 28.82 123 THR A C 1
ATOM 820 O O . THR A 1 102 ? 3.211 32.929 69.853 1.00 27.34 123 THR A O 1
ATOM 824 N N . ALA A 1 103 ? 2.909 30.702 70.061 1.00 28.44 124 ALA A N 1
ATOM 825 C CA . ALA A 1 103 ? 2.798 30.445 68.633 1.00 26.09 124 ALA A CA 1
ATOM 826 C C . ALA A 1 103 ? 1.595 31.118 68.023 1.00 27.55 124 ALA A C 1
ATOM 827 O O . ALA A 1 103 ? 1.401 31.046 66.806 1.00 32.13 124 ALA A O 1
ATOM 829 N N . SER A 1 104 ? 0.787 31.765 68.856 1.00 25.38 125 SER A N 1
ATOM 830 C CA . SER A 1 104 ? -0.393 32.485 68.380 1.00 26.21 125 SER A CA 1
ATOM 831 C C . SER A 1 104 ? -0.010 33.909 67.965 1.00 25.33 125 SER A C 1
ATOM 832 O O . SER A 1 104 ? -0.850 34.680 67.505 1.00 26.06 125 SER A O 1
ATOM 835 N N . TYR A 1 105 ? 1.240 34.280 68.218 1.00 26.04 126 TYR A N 1
ATOM 836 C CA . TYR A 1 105 ? 1.744 35.597 67.828 1.00 27.00 126 TYR A CA 1
ATOM 837 C C . TYR A 1 105 ? 2.342 35.456 66.423 1.00 26.22 126 TYR A C 1
ATOM 838 O O . TYR A 1 105 ? 2.794 34.372 66.039 1.00 25.89 126 TYR A O 1
ATOM 847 N N . ASP A 1 106 ? 2.376 36.551 65.675 1.00 23.94 127 ASP A N 1
ATOM 848 C CA . ASP A 1 106 ? 2.967 36.527 64.343 1.00 23.87 127 ASP A CA 1
ATOM 849 C C . ASP A 1 106 ? 4.123 37.530 64.251 1.00 24.24 127 ASP A C 1
ATOM 850 O O . ASP A 1 106 ? 4.559 38.054 65.274 1.00 21.73 127 ASP A O 1
ATOM 855 N N . VAL A 1 107 ? 4.655 37.756 63.051 1.00 22.84 128 VAL A N 1
ATOM 856 C CA . VAL A 1 107 ? 5.753 38.711 62.870 1.00 24.11 128 VAL A CA 1
ATOM 857 C C . VAL A 1 107 ? 5.223 40.140 63.023 1.00 22.51 128 VAL A C 1
ATOM 858 O O . VAL A 1 107 ? 5.905 41.020 63.548 1.00 22.69 128 VAL A O 1
ATOM 862 N N . ARG A 1 108 ? 3.979 40.356 62.613 1.00 17.84 129 ARG A N 1
ATOM 863 C CA . ARG A 1 108 ? 3.359 41.669 62.738 1.00 17.90 129 ARG A CA 1
ATOM 864 C C . ARG A 1 108 ? 3.319 42.096 64.211 1.00 20.29 129 ARG A C 1
ATOM 865 O O . ARG A 1 108 ? 3.643 43.236 64.546 1.00 17.71 129 ARG A O 1
ATOM 873 N N . THR A 1 109 ? 2.952 41.165 65.088 1.00 17.91 130 THR A N 1
ATOM 874 C CA . THR A 1 109 ? 2.887 41.433 66.517 1.00 19.93 130 THR A CA 1
ATOM 875 C C . THR A 1 109 ? 4.265 41.839 67.026 1.00 18.75 130 THR A C 1
ATOM 876 O O . THR A 1 109 ? 4.410 42.874 67.663 1.00 18.51 130 THR A O 1
ATOM 880 N N . ILE A 1 110 ? 5.287 41.072 66.664 1.00 20.93 131 ILE A N 1
ATOM 881 C CA . ILE A 1 110 ? 6.662 41.362 67.072 1.00 19.98 131 ILE A CA 1
ATOM 882 C C . ILE A 1 110 ? 7.109 42.764 66.660 1.00 20.30 131 ILE A C 1
ATOM 883 O O . ILE A 1 110 ? 7.631 43.512 67.475 1.00 15.82 131 ILE A O 1
ATOM 888 N N . LEU A 1 111 ? 6.909 43.103 65.391 1.00 19.00 132 LEU A N 1
ATOM 889 C CA . LEU A 1 111 ? 7.312 44.396 64.852 1.00 17.17 132 LEU A CA 1
ATOM 890 C C . LEU A 1 111 ? 6.517 45.591 65.363 1.00 17.15 132 LEU A C 1
ATOM 891 O O . LEU A 1 111 ? 7.067 46.683 65.539 1.00 16.25 132 LEU A O 1
ATOM 896 N N . LEU A 1 112 ? 5.221 45.403 65.576 1.00 17.18 133 LEU A N 1
ATOM 897 C CA . LEU A 1 112 ? 4.385 46.472 66.110 1.00 16.74 133 LEU A CA 1
ATOM 898 C C . LEU A 1 112 ? 4.753 46.675 67.579 1.00 16.70 133 LEU A C 1
ATOM 899 O O . LEU A 1 112 ? 4.901 47.803 68.034 1.00 17.15 133 LEU A O 1
ATOM 904 N N . SER A 1 113 ? 4.926 45.574 68.308 1.00 16.84 134 SER A N 1
ATOM 905 C CA . SER A 1 113 ? 5.294 45.620 69.725 1.00 16.37 134 SER A CA 1
ATOM 906 C C . SER A 1 113 ? 6.663 46.270 69.930 1.00 16.66 134 SER A C 1
ATOM 907 O O . SER A 1 113 ? 6.826 47.117 70.803 1.00 18.58 134 SER A O 1
ATOM 910 N N . LEU A 1 114 ? 7.642 45.857 69.130 1.00 15.61 135 LEU A N 1
ATOM 911 C CA . LEU A 1 114 ? 8.994 46.387 69.196 1.00 16.49 135 LEU A CA 1
ATOM 912 C C . LEU A 1 114 ? 9.011 47.883 68.857 1.00 18.13 135 LEU A C 1
ATOM 913 O O . LEU A 1 114 ? 9.688 48.675 69.526 1.00 17.90 135 LEU A O 1
ATOM 918 N N . GLN A 1 115 ? 8.247 48.274 67.837 1.00 14.98 136 GLN A N 1
ATOM 919 C CA . GLN A 1 115 ? 8.166 49.678 67.429 1.00 16.52 136 GLN A CA 1
ATOM 920 C C . GLN A 1 115 ? 7.704 50.528 68.602 1.00 16.93 136 GLN A C 1
ATOM 921 O O . GLN A 1 115 ? 8.210 51.621 68.820 1.00 18.35 136 GLN A O 1
ATOM 927 N N . SER A 1 116 ? 6.717 50.030 69.340 1.00 16.61 137 SER A N 1
ATOM 928 C CA . SER A 1 116 ? 6.177 50.717 70.513 1.00 14.81 137 SER A CA 1
ATOM 929 C C . SER A 1 116 ? 7.134 50.691 71.705 1.00 14.36 137 SER A C 1
ATOM 930 O O . SER A 1 116 ? 7.139 51.612 72.523 1.00 14.87 137 SER A O 1
ATOM 933 N N . LEU A 1 117 ? 7.947 49.643 71.801 1.00 16.31 138 LEU A N 1
ATOM 934 C CA . LEU A 1 117 ? 8.907 49.522 72.892 1.00 13.71 138 LEU A CA 1
ATOM 935 C C . LEU A 1 117 ? 9.907 50.660 72.852 1.00 14.74 138 LEU A C 1
ATOM 936 O O . LEU A 1 117 ? 10.424 51.064 73.882 1.00 17.05 138 LEU A O 1
ATOM 941 N N . LEU A 1 118 ? 10.193 51.178 71.664 1.00 13.57 139 LEU A N 1
ATOM 942 C CA . LEU A 1 118 ? 11.148 52.279 71.539 1.00 17.49 139 LEU A CA 1
ATOM 943 C C . LEU A 1 118 ? 10.743 53.455 72.437 1.00 16.21 139 LEU A C 1
ATOM 944 O O . LEU A 1 118 ? 11.580 54.024 73.145 1.00 16.84 139 LEU A O 1
ATOM 949 N N . GLY A 1 119 ? 9.457 53.789 72.430 1.00 15.51 140 GLY A N 1
ATOM 950 C CA . GLY A 1 119 ? 8.966 54.885 73.243 1.00 15.49 140 G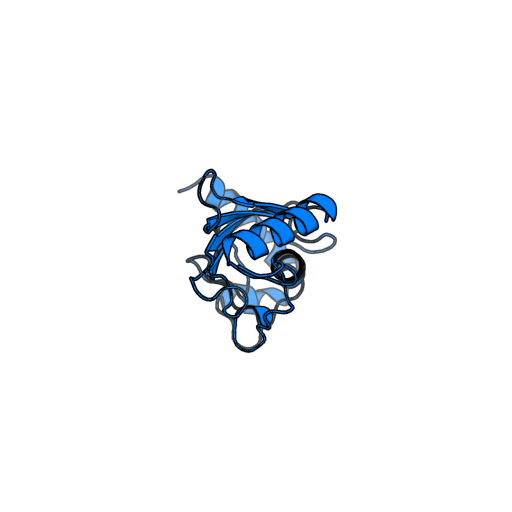LY A CA 1
ATOM 951 C C . GLY A 1 119 ? 8.491 54.438 74.612 1.00 16.93 140 GLY A C 1
ATOM 952 O O . GLY A 1 119 ? 8.159 55.261 75.466 1.00 17.27 140 GLY A O 1
ATOM 953 N N . GLU A 1 120 ? 8.461 53.126 74.822 1.00 17.93 141 GLU A N 1
ATOM 954 C CA . GLU A 1 120 ? 8.023 52.553 76.085 1.00 20.17 141 GLU A CA 1
ATOM 955 C C . GLU A 1 120 ? 9.027 51.522 76.585 1.00 19.53 141 GLU A C 1
ATOM 956 O O . GLU A 1 120 ? 8.754 50.322 76.570 1.00 23.47 141 GLU A O 1
ATOM 962 N N . PRO A 1 121 ? 10.209 51.962 77.024 1.00 17.83 142 PRO A N 1
ATOM 963 C CA . PRO A 1 121 ? 11.182 50.985 77.504 1.00 18.97 142 PRO A CA 1
ATOM 964 C C . PRO A 1 121 ? 10.868 50.429 78.889 1.00 22.94 142 PRO A C 1
ATOM 965 O O . PRO A 1 121 ? 10.005 50.935 79.601 1.00 24.54 142 PRO A O 1
ATOM 969 N N . ASN A 1 122 ? 11.570 49.363 79.241 1.00 26.20 143 ASN A N 1
ATOM 970 C CA . ASN A 1 122 ? 11.466 48.734 80.546 1.00 26.50 143 ASN A CA 1
ATOM 971 C C . ASN A 1 122 ? 12.850 48.935 81.146 1.00 27.38 143 ASN A C 1
ATOM 972 O O . ASN A 1 122 ? 13.797 48.228 80.813 1.00 24.24 143 ASN A O 1
ATOM 977 N N . ASN A 1 123 ? 12.979 49.975 81.964 1.00 32.49 144 ASN A N 1
ATOM 978 C CA . ASN A 1 123 ? 14.246 50.326 82.596 1.00 35.45 144 ASN A CA 1
ATOM 979 C C . ASN A 1 123 ? 14.621 49.478 83.821 1.00 37.42 144 ASN A C 1
ATOM 980 O O . ASN A 1 123 ? 15.624 49.743 84.488 1.00 35.53 144 ASN A O 1
ATOM 985 N N . ALA A 1 124 ? 13.821 48.447 84.086 1.00 38.33 145 ALA A N 1
ATOM 986 C CA . ALA A 1 124 ? 14.050 47.537 85.203 1.00 39.06 145 ALA A CA 1
ATOM 987 C C . ALA A 1 124 ? 15.468 46.982 85.140 1.00 40.12 145 ALA A C 1
ATOM 988 O O . ALA A 1 124 ? 16.329 47.424 85.894 1.00 42.37 145 ALA A O 1
ATOM 990 N N . SER A 1 125 ? 15.705 46.035 84.233 1.00 38.64 146 SER A N 1
ATOM 991 C CA . SER A 1 125 ? 17.022 45.425 84.059 1.00 38.59 146 SER A CA 1
ATOM 992 C C . SER A 1 125 ? 17.439 45.654 82.608 1.00 36.18 146 SER A C 1
ATOM 993 O O . SER A 1 125 ? 17.246 44.796 81.744 1.00 35.66 146 SER A O 1
ATOM 996 N N . PRO A 1 126 ? 18.053 46.815 82.337 1.00 33.77 147 PRO A N 1
ATOM 997 C CA . PRO A 1 126 ? 18.538 47.294 81.042 1.00 30.55 147 PRO A CA 1
ATOM 998 C C . PRO A 1 126 ? 19.767 46.643 80.439 1.00 26.56 147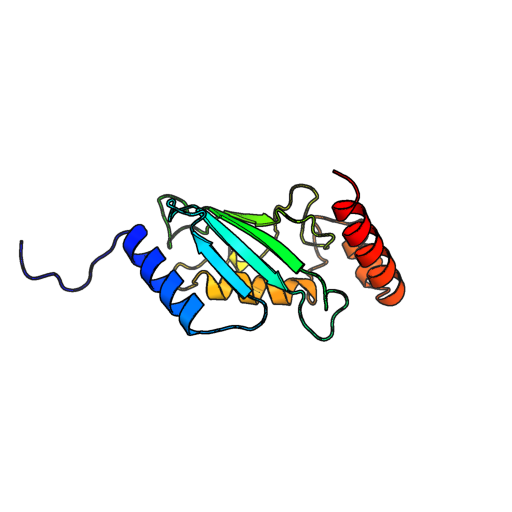 PRO A C 1
ATOM 999 O O . PRO A 1 126 ? 20.716 46.296 81.143 1.00 25.82 147 PRO A O 1
ATOM 1003 N N . LEU A 1 127 ? 19.746 46.522 79.114 1.00 23.16 148 LEU A N 1
ATOM 1004 C CA . LEU A 1 127 ? 20.875 45.986 78.368 1.00 20.66 148 LEU A CA 1
ATOM 1005 C C . LEU A 1 127 ? 21.806 47.184 78.141 1.00 19.38 148 LEU A C 1
ATOM 1006 O O . LEU A 1 127 ? 23.010 47.020 77.936 1.00 23.15 148 LEU A O 1
ATOM 1011 N N . ASN A 1 128 ? 21.226 48.388 78.203 1.00 17.60 149 ASN A N 1
ATOM 1012 C CA . ASN A 1 128 ? 21.942 49.652 78.020 1.00 15.26 149 ASN A CA 1
ATOM 1013 C C . ASN A 1 128 ? 21.627 50.544 79.225 1.00 16.77 149 ASN A C 1
ATOM 1014 O O . ASN A 1 128 ? 20.602 51.248 79.248 1.00 17.25 149 ASN A O 1
ATOM 1019 N N . ALA A 1 129 ? 22.510 50.510 80.224 1.00 15.27 150 ALA A N 1
ATOM 1020 C CA . ALA A 1 129 ? 22.343 51.286 81.445 1.00 17.59 150 ALA A CA 1
ATOM 1021 C C . ALA A 1 129 ? 22.423 52.787 81.226 1.00 19.93 150 ALA A C 1
ATOM 1022 O O . ALA A 1 129 ? 21.796 53.558 81.961 1.00 21.38 150 ALA A O 1
ATOM 1024 N N . GLN A 1 130 ? 23.196 53.207 80.226 1.00 19.21 151 GLN A N 1
ATOM 1025 C CA . GLN A 1 130 ? 23.334 54.626 79.896 1.00 18.90 151 GLN A CA 1
ATOM 1026 C C . GLN A 1 130 ? 22.038 55.188 79.332 1.00 19.59 151 GLN A C 1
ATOM 1027 O O . GLN A 1 130 ? 21.649 56.305 79.663 1.00 19.72 151 GLN A O 1
ATOM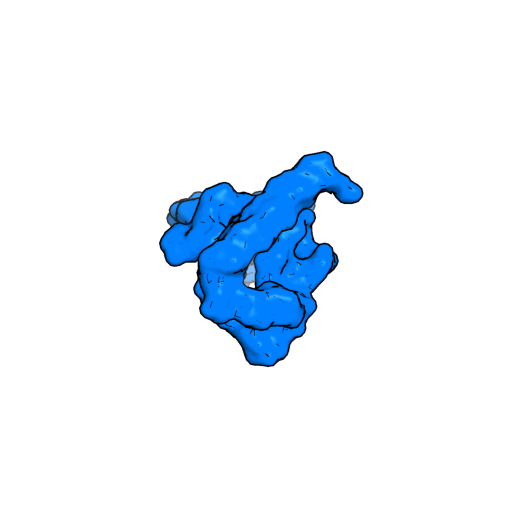 1033 N N . ALA A 1 131 ? 21.371 54.425 78.465 1.00 16.38 152 ALA A N 1
ATOM 1034 C CA . ALA A 1 131 ? 20.112 54.872 77.893 1.00 13.88 152 ALA A CA 1
ATOM 1035 C C . ALA A 1 131 ? 19.032 54.820 78.957 1.00 13.86 152 ALA A C 1
ATOM 1036 O O . ALA A 1 131 ? 18.233 55.749 79.077 1.00 15.65 152 ALA A O 1
ATOM 1038 N N . ALA A 1 132 ? 19.020 53.751 79.752 1.00 13.78 153 ALA A N 1
ATOM 1039 C CA . ALA A 1 132 ? 18.019 53.589 80.814 1.00 16.82 153 ALA A CA 1
ATOM 1040 C C . ALA A 1 132 ? 18.097 54.748 81.788 1.00 15.16 153 ALA A C 1
ATOM 1041 O O . ALA A 1 132 ? 17.078 55.324 82.164 1.00 16.58 153 ALA A O 1
ATOM 1043 N N . ASP A 1 133 ? 19.319 55.112 82.159 1.00 17.75 154 ASP A N 1
ATOM 1044 C CA . ASP A 1 133 ? 19.529 56.221 83.073 1.00 22.48 154 ASP A CA 1
ATOM 1045 C C . ASP A 1 133 ? 19.102 57.578 82.503 1.00 22.94 154 ASP A C 1
ATOM 1046 O O . ASP A 1 133 ? 18.418 58.353 83.183 1.00 23.44 154 ASP A O 1
ATOM 1051 N N . MET A 1 134 ? 19.407 57.813 81.230 1.00 22.75 155 MET A N 1
ATOM 1052 C CA . MET A 1 134 ? 19.105 59.078 80.573 1.00 20.96 155 MET A CA 1
ATOM 1053 C C . MET A 1 134 ? 17.665 59.233 80.134 1.00 19.56 155 MET A C 1
ATOM 1054 O O . MET A 1 134 ? 17.249 60.326 79.749 1.00 21.87 155 MET A O 1
ATOM 1059 N N . TRP A 1 135 ? 16.896 58.148 80.201 1.00 16.02 156 TRP A N 1
ATOM 1060 C CA . TRP A 1 135 ? 15.494 58.176 79.806 1.00 15.49 156 TRP A CA 1
ATOM 1061 C C . TRP A 1 135 ? 14.688 59.211 80.597 1.00 16.28 156 TRP A C 1
ATOM 1062 O O . TRP A 1 135 ? 13.729 59.793 80.083 1.00 18.16 156 TRP A O 1
ATOM 1073 N N . SER A 1 136 ? 15.104 59.473 81.835 1.00 16.65 157 SER A N 1
ATOM 1074 C CA . SER A 1 136 ? 14.436 60.445 82.709 1.00 20.54 157 SER A CA 1
ATOM 1075 C C . SER A 1 136 ? 14.572 61.902 82.238 1.00 17.73 157 SER A C 1
ATOM 1076 O O . SER A 1 136 ? 13.843 62.778 82.685 1.00 21.87 157 SER A O 1
ATOM 1079 N N . ASN A 1 137 ? 15.522 62.167 81.352 1.00 15.88 158 ASN A N 1
ATOM 1080 C CA . ASN A 1 137 ? 15.690 63.496 80.795 1.00 15.27 158 ASN A CA 1
ATOM 1081 C C . ASN A 1 137 ? 15.457 63.305 79.286 1.00 15.89 158 ASN A C 1
ATOM 1082 O O . ASN A 1 137 ? 16.369 62.896 78.557 1.00 13.16 158 ASN A O 1
ATOM 1087 N N . GLN A 1 138 ? 14.233 63.560 78.830 1.00 16.74 159 GLN A N 1
ATOM 1088 C CA . GLN A 1 138 ? 13.872 63.393 77.413 1.00 16.87 159 GLN A CA 1
ATOM 1089 C C . GLN A 1 138 ? 14.538 64.387 76.454 1.00 20.31 159 GLN A C 1
ATOM 1090 O O . GLN A 1 138 ? 14.670 64.115 75.258 1.00 18.02 159 GLN A O 1
ATOM 1096 N N . THR A 1 139 ? 14.944 65.539 76.978 1.00 17.47 160 THR A N 1
ATOM 1097 C CA . THR A 1 139 ? 15.597 66.572 76.182 1.00 13.24 160 THR A CA 1
ATOM 1098 C C . THR A 1 139 ? 17.028 66.152 75.892 1.00 15.37 160 THR A C 1
ATOM 1099 O O . THR A 1 139 ? 17.481 66.217 74.750 1.00 19.71 160 THR A O 1
ATOM 1103 N N . GLU A 1 140 ? 17.738 65.705 76.924 1.00 12.72 161 GLU A N 1
ATOM 1104 C CA . GLU A 1 140 ? 19.111 65.259 76.757 1.00 14.24 161 GLU A CA 1
ATOM 1105 C C . GLU A 1 140 ? 19.147 63.921 76.011 1.00 15.14 161 GLU A C 1
ATOM 1106 O O . GLU A 1 140 ? 20.053 63.665 75.208 1.00 10.68 161 GLU A O 1
ATOM 1112 N N . TYR A 1 141 ? 18.145 63.084 76.252 1.00 15.59 162 TYR A N 1
ATOM 1113 C CA . TYR A 1 141 ? 18.075 61.786 75.593 1.00 17.79 162 TYR A CA 1
ATOM 1114 C C . TYR A 1 141 ? 17.949 61.958 74.085 1.00 18.48 162 TYR A C 1
ATOM 1115 O O . TYR A 1 141 ? 18.667 61.314 73.321 1.00 20.58 162 TYR A O 1
ATOM 1124 N N . LYS A 1 142 ? 17.005 62.796 73.661 1.00 18.66 163 LYS A N 1
ATOM 1125 C CA . LYS A 1 142 ? 16.788 63.043 72.244 1.00 21.49 163 LYS A CA 1
ATOM 1126 C C . LYS A 1 142 ? 18.074 63.561 71.594 1.00 23.69 163 LYS A C 1
ATOM 1127 O O . LYS A 1 142 ? 18.403 63.183 70.463 1.00 24.03 163 LYS A O 1
ATOM 1133 N N . LYS A 1 143 ? 18.825 64.385 72.324 1.00 23.70 164 LYS A N 1
ATOM 1134 C CA . LYS A 1 143 ? 20.080 64.931 71.816 1.00 24.06 164 LYS A CA 1
ATOM 1135 C C . LYS A 1 143 ? 21.137 63.861 71.582 1.00 21.62 164 LYS A C 1
ATOM 1136 O O . LYS A 1 143 ? 21.801 63.852 70.541 1.00 20.39 164 LYS A O 1
ATOM 1142 N N . VAL A 1 144 ? 21.327 63.003 72.577 1.00 19.09 165 VAL A N 1
ATOM 1143 C CA . VAL A 1 144 ? 22.309 61.933 72.506 1.00 20.78 165 VAL A CA 1
ATOM 1144 C C . VAL A 1 144 ? 21.912 60.906 71.455 1.00 21.15 165 VAL A C 1
ATOM 1145 O O . VAL A 1 144 ? 22.737 60.475 70.650 1.00 20.74 165 VAL A O 1
ATOM 1149 N N . LEU A 1 145 ? 20.643 60.518 71.481 1.00 20.03 166 LEU A N 1
ATOM 1150 C CA . LEU A 1 145 ? 20.092 59.556 70.549 1.00 20.26 166 LEU A CA 1
ATOM 1151 C C . LEU A 1 145 ? 20.374 59.964 69.096 1.00 22.78 166 LEU A C 1
ATOM 1152 O O . LEU A 1 145 ? 20.992 59.209 68.345 1.00 19.96 166 LEU A O 1
ATOM 1157 N N . HIS A 1 146 ? 19.965 61.173 68.722 1.00 24.79 167 HIS A N 1
ATOM 1158 C CA . HIS A 1 146 ? 20.159 61.656 67.363 1.00 27.31 167 HIS A CA 1
ATOM 1159 C C . HIS A 1 146 ? 21.618 61.874 66.969 1.00 28.75 167 HIS A C 1
ATOM 1160 O O . HIS A 1 146 ? 21.965 61.765 65.800 1.00 28.49 167 HIS A O 1
ATOM 1167 N N . GLU A 1 147 ? 22.468 62.150 67.953 1.00 31.04 168 GLU A N 1
ATOM 1168 C CA . GLU A 1 147 ? 23.894 62.338 67.708 1.00 33.73 168 GLU A CA 1
ATOM 1169 C C . GLU A 1 147 ? 24.481 61.011 67.253 1.00 32.69 168 GLU A C 1
ATOM 1170 O O . GLU A 1 147 ? 25.043 60.906 66.162 1.00 31.57 168 GLU A O 1
ATOM 1176 N N . LYS A 1 148 ? 24.326 59.997 68.099 1.00 29.01 169 LYS A N 1
ATOM 1177 C CA . LYS A 1 148 ? 24.828 58.663 67.811 1.00 27.94 169 LYS A CA 1
ATOM 1178 C C . LYS A 1 148 ? 24.255 58.104 66.505 1.00 29.85 169 LYS A C 1
ATOM 1179 O O . LYS A 1 148 ? 24.990 57.524 65.699 1.00 27.97 169 LYS A O 1
ATOM 1185 N N . TYR A 1 149 ? 22.955 58.306 66.292 1.00 28.73 170 TYR A N 1
ATOM 1186 C CA . TYR A 1 149 ? 22.280 57.822 65.092 1.00 30.19 170 TYR A CA 1
ATOM 1187 C C . TYR A 1 149 ? 22.933 58.383 63.825 1.00 32.64 170 TYR A C 1
ATOM 1188 O O . TYR A 1 149 ? 23.162 57.667 62.853 1.00 32.62 170 TYR A O 1
ATOM 1197 N N . LYS A 1 150 ? 23.206 59.681 63.848 1.00 33.42 171 LYS A N 1
ATOM 1198 C CA . LYS A 1 150 ? 23.826 60.367 62.726 1.00 31.85 171 LYS A CA 1
ATOM 1199 C C . LYS A 1 150 ? 25.292 59.982 62.591 1.00 31.44 171 LYS A C 1
ATOM 1200 O O . LYS A 1 150 ? 25.822 59.871 61.487 1.00 31.42 171 LYS A O 1
ATOM 1206 N N . THR A 1 151 ? 25.939 59.757 63.724 1.00 32.07 172 THR A N 1
ATOM 1207 C CA . THR A 1 151 ? 27.344 59.391 63.726 1.00 35.59 172 THR A CA 1
ATOM 1208 C C . THR A 1 151 ? 27.572 57.958 63.255 1.00 38.82 172 THR A C 1
ATOM 1209 O O . THR A 1 151 ? 28.584 57.660 62.622 1.00 40.81 172 THR A O 1
ATOM 1213 N N . ALA A 1 152 ? 26.617 57.081 63.545 1.00 39.24 173 ALA A N 1
ATOM 1214 C CA . ALA A 1 152 ? 26.718 55.682 63.136 1.00 40.71 173 ALA A CA 1
ATOM 1215 C C . ALA A 1 152 ? 26.659 55.603 61.602 1.00 42.16 173 ALA A C 1
ATOM 1216 O O . ALA A 1 152 ? 27.352 54.786 60.979 1.00 40.34 173 ALA A O 1
ATOM 1218 N N . GLN A 1 153 ? 25.840 56.468 61.005 1.00 43.81 174 GLN A N 1
ATOM 1219 C CA . GLN A 1 153 ? 25.705 56.529 59.556 1.00 48.67 174 GLN A CA 1
ATOM 1220 C C . GLN A 1 153 ? 27.005 57.015 58.927 1.00 53.89 174 GLN A C 1
ATOM 1221 O O . GLN A 1 153 ? 27.478 56.436 57.948 1.00 56.99 174 GLN A O 1
ATOM 1227 N N . SER A 1 154 ? 27.590 58.062 59.504 1.00 58.14 175 SER A N 1
ATOM 1228 C CA . SER A 1 154 ? 28.828 58.632 58.982 1.00 63.32 175 SER A CA 1
ATOM 1229 C C . SER A 1 154 ? 30.028 57.700 59.132 1.00 67.15 175 SER A C 1
ATOM 1230 O O . SER A 1 154 ? 30.833 57.561 58.207 1.00 70.28 175 SER A O 1
ATOM 1233 N N . ASP A 1 155 ? 30.142 57.059 60.292 1.00 70.36 176 ASP A N 1
ATOM 1234 C CA . ASP A 1 155 ? 31.242 56.138 60.558 1.00 73.44 176 ASP A CA 1
ATOM 1235 C C . ASP A 1 155 ? 30.832 54.697 60.2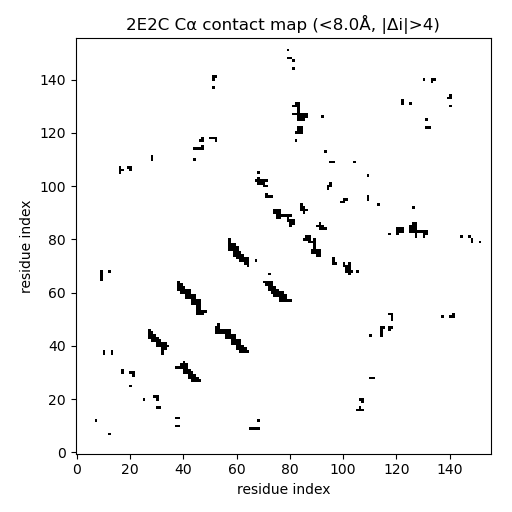61 1.00 74.61 176 ASP A C 1
ATOM 1236 O O . ASP A 1 155 ? 29.691 54.439 59.889 1.00 73.91 176 ASP A O 1
ATOM 1241 N N . LYS A 1 156 ? 31.760 53.762 60.456 1.00 77.13 177 LYS A N 1
ATOM 1242 C CA . LYS A 1 156 ? 31.507 52.349 60.181 1.00 79.61 177 LYS A CA 1
ATOM 1243 C C . LYS A 1 156 ? 31.908 51.439 61.346 1.00 79.18 177 LYS A C 1
ATOM 1244 O O . LYS A 1 156 ? 33.100 51.086 61.466 1.00 78.31 177 LYS A O 1
#

Solvent-accessible surface area: 9350 Å² total; per-residue (Å²): 234,123,115,82,184,166,158,73,58,26,47,103,61,0,83,87,11,26,133,61,10,111,156,56,57,21,118,25,20,63,3,90,26,81,60,152,60,30,73,52,0,52,0,29,0,46,6,19,165,139,43,12,0,71,101,9,111,2,108,0,16,0,67,11,23,102,72,1,2,146,99,32,5,76,7,60,8,74,29,86,9,36,0,0,2,2,44,181,65,3,54,27,56,17,74,22,24,154,122,66,30,65,39,106,66,38,0,83,42,0,0,56,38,0,24,64,14,1,14,126,20,75,60,98,94,45,83,20,50,120,0,12,107,51,46,108,78,77,105,69,0,101,130,24,3,35,112,92,35,140,63,41,130,91,91,255

B-factor: mean 34.59, std 19.73, range [5.77, 100.0]

CATH classification: 3.10.110.10

Foldseek 3Di:
DPDDPDDDDQLVQLVVLQCCQVVVDDPQKDKDAPPPHSQKIKMKGQADPPALSHPPIWIWMWGHDRPPPAAGTFIFTPQQAQAFQAARRRGGDDCCNPPVPDNVDGVNNVRVRVSVCRRVPDLPRGNHVPLSVCVVPRVVNSVVRVVVNVVSVVDD

Secondary structure (DSSP, 8-state):
-----S---HHHHHHHHHHHHHHH--TTEEEEESSS-TTEEEEEEEPPTTSTTTT-EEEEEEE--TTTTSS--EEEESS---BTTB-TT-BB--GGGTTT--TT--HHHHHHHHHHHTTS---SS-S-HHHHHHTT-HHHHHHHHHHHHHHHHH--